Protein AF-0000000072410145 (afdb_homodimer)

Structure (mmCIF, N/CA/C/O backbone):
data_AF-0000000072410145-model_v1
#
loop_
_entity.id
_entity.type
_entity.pdbx_description
1 polymer 'Uncharacterized protein'
#
loop_
_atom_site.group_PDB
_atom_site.id
_atom_site.type_symbol
_atom_site.label_atom_id
_atom_site.label_alt_id
_atom_site.label_comp_id
_atom_site.label_asym_id
_atom_site.label_entity_id
_atom_site.label_seq_id
_atom_site.pdbx_PDB_ins_code
_atom_site.Cartn_x
_atom_site.Cartn_y
_atom_site.Cartn_z
_atom_site.occupancy
_atom_site.B_iso_or_equiv
_atom_site.auth_seq_id
_atom_site.auth_comp_id
_atom_site.auth_asym_id
_atom_site.auth_atom_id
_atom_site.pdbx_PDB_model_num
ATOM 1 N N . MET A 1 1 ? 3.105 -34.781 -14.852 1 62.53 1 MET A N 1
ATOM 2 C CA . MET A 1 1 ? 2.178 -34.562 -13.75 1 62.53 1 MET A CA 1
ATOM 3 C C . MET A 1 1 ? 1.682 -33.125 -13.742 1 62.53 1 MET A C 1
ATOM 5 O O . MET A 1 1 ? 2.4 -32.219 -14.156 1 62.53 1 MET A O 1
ATOM 9 N N . ALA A 1 2 ? 0.434 -32.844 -13.758 1 76.12 2 ALA A N 1
ATOM 10 C CA . ALA A 1 2 ? -0.121 -31.484 -13.875 1 76.12 2 ALA A CA 1
ATOM 11 C C . ALA A 1 2 ? 0.364 -30.594 -12.742 1 76.12 2 ALA A C 1
ATOM 13 O O . ALA A 1 2 ? 0.48 -31.031 -11.602 1 76.12 2 ALA A O 1
ATOM 14 N N . THR A 1 3 ? 1.119 -29.625 -13.07 1 87.81 3 THR A N 1
ATOM 15 C CA . THR A 1 3 ? 1.575 -28.688 -12.047 1 87.81 3 THR A CA 1
ATOM 16 C C . THR A 1 3 ? 0.416 -28.266 -11.148 1 87.81 3 THR A C 1
ATOM 18 O O . THR A 1 3 ? -0.652 -27.891 -11.641 1 87.81 3 THR A O 1
ATOM 21 N N . GLN A 1 4 ? 0.456 -28.641 -9.945 1 93.38 4 GLN A N 1
ATOM 22 C CA . GLN A 1 4 ? -0.55 -28.203 -8.984 1 93.38 4 GLN A CA 1
ATOM 23 C C . GLN A 1 4 ? -0.22 -26.812 -8.438 1 93.38 4 GLN A C 1
ATOM 25 O O . GLN A 1 4 ? 0.949 -26.484 -8.227 1 93.38 4 GLN A O 1
ATOM 30 N N . TYR A 1 5 ? -1.261 -26.016 -8.289 1 95.88 5 TYR A N 1
ATOM 31 C CA . TYR A 1 5 ? -1.099 -24.672 -7.754 1 95.88 5 TYR A CA 1
ATOM 32 C C . TYR A 1 5 ? -1.862 -24.5 -6.445 1 95.88 5 TYR A C 1
ATOM 34 O O . TYR A 1 5 ? -2.914 -25.125 -6.254 1 95.88 5 TYR A O 1
ATOM 42 N N . ARG A 1 6 ? -1.345 -23.75 -5.613 1 96.31 6 ARG A N 1
ATOM 43 C CA . ARG A 1 6 ? -2.064 -23.375 -4.402 1 96.31 6 ARG A CA 1
ATOM 44 C C . ARG A 1 6 ? -2.23 -21.859 -4.312 1 96.31 6 ARG A C 1
ATOM 46 O O . ARG A 1 6 ? -1.4 -21.109 -4.824 1 96.31 6 ARG A O 1
ATOM 53 N N . LYS A 1 7 ? -3.279 -21.469 -3.668 1 97.31 7 LYS A N 1
ATOM 54 C CA . LYS A 1 7 ? -3.48 -20.047 -3.359 1 97.31 7 LYS A CA 1
ATOM 55 C C . LYS A 1 7 ? -2.578 -19.609 -2.213 1 97.31 7 LYS A C 1
ATOM 57 O O . LYS A 1 7 ? -2.688 -20.109 -1.096 1 97.31 7 LYS A O 1
ATOM 62 N N . ALA A 1 8 ? -1.728 -18.703 -2.557 1 97.19 8 ALA A N 1
ATOM 63 C CA . ALA A 1 8 ? -0.813 -18.219 -1.525 1 97.19 8 ALA A CA 1
ATOM 64 C C . ALA A 1 8 ? -1.027 -16.734 -1.253 1 97.19 8 ALA A C 1
ATOM 66 O O . ALA A 1 8 ? -0.739 -15.883 -2.107 1 97.19 8 ALA A O 1
ATOM 67 N N . TYR A 1 9 ? -1.584 -16.422 0.007 1 97.94 9 TYR A N 1
ATOM 68 C CA . TYR A 1 9 ? -1.624 -15.031 0.425 1 97.94 9 TYR A CA 1
ATOM 69 C C . TYR A 1 9 ? -0.219 -14.492 0.681 1 97.94 9 TYR A C 1
ATOM 71 O O . TYR A 1 9 ? 0.6 -15.164 1.313 1 97.94 9 TYR A O 1
ATOM 79 N N . VAL A 1 10 ? 0.027 -13.328 0.149 1 98.44 10 VAL A N 1
ATOM 80 C CA . VAL A 1 10 ? 1.386 -12.805 0.218 1 98.44 10 VAL A CA 1
ATOM 81 C C . VAL A 1 10 ? 1.354 -11.352 0.703 1 98.44 10 VAL A C 1
ATOM 83 O O . VAL A 1 10 ? 0.446 -10.594 0.352 1 98.44 10 VAL A O 1
ATOM 86 N N . PRO A 1 11 ? 2.381 -10.977 1.564 1 98.69 11 PRO A N 1
ATOM 87 C CA . PRO A 1 11 ? 2.559 -9.547 1.809 1 98.69 11 PRO A CA 1
ATOM 88 C C . PRO A 1 11 ? 2.984 -8.781 0.556 1 98.69 11 PRO A C 1
ATOM 90 O O . PRO A 1 11 ? 3.713 -9.32 -0.281 1 98.69 11 PRO A O 1
ATOM 93 N N . VAL A 1 12 ? 2.525 -7.551 0.442 1 98.88 12 VAL A N 1
ATOM 94 C CA . VAL A 1 12 ? 2.84 -6.738 -0.729 1 98.88 12 VAL A CA 1
ATOM 95 C C . VAL A 1 12 ? 3.17 -5.312 -0.294 1 98.88 12 VAL A C 1
ATOM 97 O O . VAL A 1 12 ? 2.529 -4.77 0.608 1 98.88 12 VAL A O 1
ATOM 100 N N . THR A 1 13 ? 4.164 -4.73 -0.924 1 98.81 13 THR A N 1
ATOM 101 C CA . THR A 1 13 ? 4.406 -3.295 -0.829 1 98.81 13 THR A CA 1
ATOM 102 C C . THR A 1 13 ? 3.748 -2.557 -1.99 1 98.81 13 THR A C 1
ATOM 104 O O . THR A 1 13 ? 3.934 -2.926 -3.152 1 98.81 13 THR A O 1
ATOM 107 N N . LEU A 1 14 ? 3.039 -1.515 -1.663 1 98.62 14 LEU A N 1
ATOM 108 C CA . LEU A 1 14 ? 2.246 -0.78 -2.643 1 98.62 14 LEU A CA 1
ATOM 109 C C . LEU A 1 14 ? 2.559 0.711 -2.588 1 98.62 14 LEU A C 1
ATOM 111 O O . LEU A 1 14 ? 2.803 1.259 -1.51 1 98.62 14 LEU A O 1
ATOM 115 N N . ASP A 1 15 ? 2.469 1.31 -3.742 1 98.56 15 ASP A N 1
ATOM 116 C CA . ASP A 1 15 ? 2.273 2.756 -3.789 1 98.56 15 ASP A CA 1
ATOM 117 C C . ASP A 1 15 ? 0.818 3.102 -4.094 1 98.56 15 ASP A C 1
ATOM 119 O O . ASP A 1 15 ? 0.188 2.471 -4.941 1 98.56 15 ASP A O 1
ATOM 123 N N . VAL A 1 16 ? 0.257 4.027 -3.371 1 98.56 16 VAL A N 1
ATOM 124 C CA . VAL A 1 16 ? -1.037 4.621 -3.688 1 98.56 16 VAL A CA 1
ATOM 125 C C . VAL A 1 16 ? -0.857 6.098 -4.027 1 98.56 16 VAL A C 1
ATOM 127 O O . VAL A 1 16 ? -0.308 6.863 -3.232 1 98.56 16 VAL A O 1
ATOM 130 N N . ASP A 1 17 ? -1.368 6.461 -5.184 1 98 17 ASP A N 1
ATOM 131 C CA . ASP A 1 17 ? -1.129 7.848 -5.57 1 98 17 ASP A CA 1
ATOM 132 C C . ASP A 1 17 ? -2.238 8.758 -5.055 1 98 17 ASP A C 1
ATOM 134 O O . ASP A 1 17 ? -3.139 8.312 -4.34 1 98 17 ASP A O 1
ATOM 138 N N . LYS A 1 18 ? -2.156 10.062 -5.375 1 97.12 18 LYS A N 1
ATOM 139 C CA . LYS A 1 18 ? -3.059 11.062 -4.812 1 97.12 18 LYS A CA 1
ATOM 140 C C . LYS A 1 18 ? -4.504 10.789 -5.23 1 97.12 18 LYS A C 1
ATOM 142 O O . LYS A 1 18 ? -5.438 11.297 -4.605 1 97.12 18 LYS A O 1
ATOM 147 N N . GLU A 1 19 ? -4.617 10.062 -6.328 1 97.44 19 GLU A N 1
ATOM 148 C CA . GLU A 1 19 ? -5.945 9.773 -6.855 1 97.44 19 GLU A CA 1
ATOM 149 C C . GLU A 1 19 ? -6.453 8.422 -6.359 1 97.44 19 GLU A C 1
ATOM 151 O O . GLU A 1 19 ? -7.559 8 -6.703 1 97.44 19 GLU A O 1
ATOM 156 N N . GLY A 1 20 ? -5.66 7.719 -5.594 1 97.69 20 GLY A N 1
ATOM 157 C CA . GLY A 1 20 ? -6.094 6.469 -4.992 1 97.69 20 GLY A CA 1
ATOM 158 C C . GLY A 1 20 ? -5.734 5.25 -5.82 1 97.69 20 GLY A C 1
ATOM 159 O O . GLY A 1 20 ? -6.164 4.137 -5.516 1 97.69 20 GLY A O 1
ATOM 160 N N . ALA A 1 21 ? -4.992 5.504 -6.887 1 97.38 21 ALA A N 1
ATOM 161 C CA . ALA A 1 21 ? -4.566 4.363 -7.695 1 97.38 21 ALA A CA 1
ATOM 162 C C . ALA A 1 21 ? -3.523 3.529 -6.957 1 97.38 21 ALA A C 1
ATOM 164 O O . ALA A 1 21 ? -2.561 4.07 -6.414 1 97.38 21 ALA A O 1
ATOM 165 N N . ILE A 1 22 ? -3.73 2.244 -6.961 1 98.12 22 ILE A N 1
ATOM 166 C CA . ILE A 1 22 ? -2.84 1.307 -6.285 1 98.12 22 ILE A CA 1
ATOM 167 C C . ILE A 1 22 ? -1.829 0.744 -7.281 1 98.12 22 ILE A C 1
ATOM 169 O O . ILE A 1 22 ? -2.205 0.259 -8.352 1 98.12 22 ILE A O 1
ATOM 173 N N . LEU A 1 23 ? -0.584 0.833 -6.895 1 98.25 23 LEU A N 1
ATOM 174 C CA . LEU A 1 23 ? 0.515 0.311 -7.699 1 98.25 23 LEU A CA 1
ATOM 175 C C . LEU A 1 23 ? 1.376 -0.65 -6.887 1 98.25 23 LEU A C 1
ATOM 177 O O . LEU A 1 23 ? 2.268 -0.222 -6.152 1 98.25 23 LEU A O 1
ATOM 181 N N . PRO A 1 24 ? 1.117 -1.937 -7.086 1 98.75 24 PRO A N 1
ATOM 182 C CA . PRO A 1 24 ? 1.987 -2.895 -6.398 1 98.75 24 PRO A CA 1
ATOM 183 C C . PRO A 1 24 ? 3.439 -2.807 -6.859 1 98.75 24 PRO A C 1
ATOM 185 O O . PRO A 1 24 ? 3.705 -2.621 -8.055 1 98.75 24 PRO A O 1
ATOM 188 N N . ARG A 1 25 ? 4.352 -2.902 -5.875 1 98.75 25 ARG A N 1
ATOM 189 C CA . ARG A 1 25 ? 5.766 -2.729 -6.195 1 98.75 25 ARG A CA 1
ATOM 190 C C . ARG A 1 25 ? 6.566 -3.979 -5.848 1 98.75 25 ARG A C 1
ATOM 192 O O . ARG A 1 25 ? 7.438 -4.395 -6.609 1 98.75 25 ARG A O 1
ATOM 199 N N . LEU A 1 26 ? 6.312 -4.566 -4.754 1 98.75 26 LEU A N 1
ATOM 200 C CA . LEU A 1 26 ? 7.043 -5.738 -4.281 1 98.75 26 LEU A CA 1
ATOM 201 C C . LEU A 1 26 ? 6.082 -6.812 -3.785 1 98.75 26 LEU A C 1
ATOM 203 O O . LEU A 1 26 ? 5.074 -6.504 -3.143 1 98.75 26 LEU A O 1
ATOM 207 N N . ILE A 1 27 ? 6.387 -8 -4.023 1 98.69 27 ILE A N 1
ATOM 208 C CA . ILE A 1 27 ? 5.762 -9.156 -3.389 1 98.69 27 ILE A CA 1
ATOM 209 C C . ILE A 1 27 ? 6.762 -9.836 -2.457 1 98.69 27 ILE A C 1
ATOM 211 O O . ILE A 1 27 ? 7.883 -10.156 -2.863 1 98.69 27 ILE A O 1
ATOM 215 N N . TRP A 1 28 ? 6.391 -9.977 -1.267 1 97.94 28 TRP A N 1
ATOM 216 C CA . TRP A 1 28 ? 7.23 -10.664 -0.286 1 97.94 28 TRP A CA 1
ATOM 217 C C . TRP A 1 28 ? 6.828 -12.133 -0.155 1 97.94 28 TRP A C 1
ATOM 219 O O . TRP A 1 28 ? 5.66 -12.438 0.088 1 97.94 28 TRP A O 1
ATOM 229 N N . TRP A 1 29 ? 7.809 -12.969 -0.362 1 92.81 29 TRP A N 1
ATOM 230 C CA . TRP A 1 29 ? 7.566 -14.406 -0.392 1 92.81 29 TRP A CA 1
ATOM 231 C C . TRP A 1 29 ? 8.188 -15.086 0.825 1 92.81 29 TRP A C 1
ATOM 233 O O . TRP A 1 29 ? 8.805 -14.43 1.664 1 92.81 29 TRP A O 1
ATOM 243 N N . ASP A 1 30 ? 7.863 -16.312 0.828 1 86.88 30 ASP A N 1
ATOM 244 C CA . ASP A 1 30 ? 8.43 -17.109 1.91 1 86.88 30 ASP A CA 1
ATOM 245 C C . ASP A 1 30 ? 9.953 -17.172 1.799 1 86.88 30 ASP A C 1
ATOM 247 O O . ASP A 1 30 ? 10.523 -16.812 0.764 1 86.88 30 ASP A O 1
ATOM 251 N N . ASN A 1 31 ? 10.555 -17.391 2.869 1 89.31 31 ASN A N 1
ATOM 252 C CA . ASN A 1 31 ? 11.992 -17.609 2.965 1 89.31 31 ASN A CA 1
ATOM 253 C C . ASN A 1 31 ? 12.773 -16.328 2.662 1 89.31 31 ASN A C 1
ATOM 255 O O . ASN A 1 31 ? 13.914 -16.391 2.191 1 89.31 31 ASN A O 1
ATOM 259 N N . GLY A 1 32 ? 12.086 -15.227 2.588 1 89.38 32 GLY A N 1
ATOM 260 C CA . GLY A 1 32 ? 12.781 -13.953 2.482 1 89.38 32 GLY A CA 1
ATOM 261 C C . GLY A 1 32 ? 12.977 -13.5 1.05 1 89.38 32 GLY A C 1
ATOM 262 O O . GLY A 1 32 ? 13.656 -12.5 0.797 1 89.38 32 GLY A O 1
ATOM 263 N N . VAL A 1 33 ? 12.453 -14.297 0.166 1 94.44 33 VAL A N 1
ATOM 264 C CA . VAL A 1 33 ? 12.547 -13.906 -1.236 1 94.44 33 VAL A CA 1
ATOM 265 C C . VAL A 1 33 ? 11.633 -12.711 -1.504 1 94.44 33 VAL A C 1
ATOM 267 O O . VAL A 1 33 ? 10.5 -12.672 -1.028 1 94.44 33 VAL A O 1
ATOM 270 N N . ILE A 1 34 ? 12.18 -11.758 -2.242 1 97.5 34 ILE A N 1
ATOM 271 C CA . ILE A 1 34 ? 11.406 -10.586 -2.633 1 97.5 34 ILE A CA 1
ATOM 272 C C . ILE A 1 34 ? 11.32 -10.508 -4.156 1 97.5 34 ILE A C 1
ATOM 274 O O . ILE A 1 34 ? 12.336 -10.57 -4.848 1 97.5 34 ILE A O 1
ATOM 278 N N . PHE A 1 35 ? 10.109 -10.383 -4.676 1 97.44 35 PHE A N 1
ATOM 279 C CA . PHE A 1 35 ? 9.891 -10.18 -6.105 1 97.44 35 PHE A CA 1
ATOM 280 C C . PHE A 1 35 ? 9.57 -8.719 -6.398 1 97.44 35 PHE A C 1
ATOM 282 O O . PHE A 1 35 ? 8.547 -8.195 -5.949 1 97.44 35 PHE A O 1
ATOM 289 N N . GLN A 1 36 ? 10.461 -8.164 -7.121 1 98.44 36 GLN A N 1
ATOM 290 C CA . GLN A 1 36 ? 10.219 -6.793 -7.566 1 98.44 36 GLN A CA 1
ATOM 291 C C . GLN A 1 36 ? 9.398 -6.77 -8.852 1 98.44 36 GLN A C 1
ATOM 293 O O . GLN A 1 36 ? 9.734 -7.445 -9.82 1 98.44 36 GLN A O 1
ATOM 298 N N . ILE A 1 37 ? 8.297 -5.969 -8.82 1 98.5 37 ILE A N 1
ATOM 299 C CA . ILE A 1 37 ? 7.473 -5.797 -10.008 1 98.5 37 ILE A CA 1
ATOM 300 C C . ILE A 1 37 ? 8.062 -4.703 -10.898 1 98.5 37 ILE A C 1
ATOM 302 O O . ILE A 1 37 ? 8.125 -3.537 -10.492 1 98.5 37 ILE A O 1
ATOM 306 N N . ASP A 1 38 ? 8.422 -5.086 -12.031 1 97.69 38 ASP A N 1
ATOM 307 C CA . ASP A 1 38 ? 9.031 -4.148 -12.977 1 97.69 38 ASP A CA 1
ATOM 308 C C . ASP A 1 38 ? 7.98 -3.207 -13.57 1 97.69 38 ASP A C 1
ATOM 310 O O . ASP A 1 38 ? 8.234 -2.012 -13.734 1 97.69 38 ASP A O 1
ATOM 314 N N . GLN A 1 39 ? 6.891 -3.859 -13.969 1 97.5 39 GLN A N 1
ATOM 315 C CA . GLN A 1 39 ? 5.824 -3.127 -14.648 1 97.5 39 GLN A CA 1
ATOM 316 C C . GLN A 1 39 ? 4.457 -3.721 -14.32 1 97.5 39 GLN A C 1
ATOM 318 O O . GLN A 1 39 ? 4.32 -4.938 -14.18 1 97.5 39 GLN A O 1
ATOM 323 N N . ILE A 1 40 ? 3.504 -2.826 -14.164 1 98.19 40 ILE A N 1
ATOM 324 C CA . ILE A 1 40 ? 2.105 -3.242 -14.172 1 98.19 40 ILE A CA 1
ATOM 325 C C . ILE A 1 40 ? 1.537 -3.141 -15.578 1 98.19 40 ILE A C 1
ATOM 327 O O . ILE A 1 40 ? 1.438 -2.047 -16.141 1 98.19 40 ILE A O 1
ATOM 331 N N . LEU A 1 41 ? 1.191 -4.168 -16.094 1 97.75 41 LEU A N 1
ATOM 332 C CA . LEU A 1 41 ? 0.774 -4.199 -17.484 1 97.75 41 LEU A CA 1
ATOM 333 C C . LEU A 1 41 ? -0.712 -3.887 -17.625 1 97.75 41 LEU A C 1
ATOM 335 O O . LEU A 1 41 ? -1.115 -3.115 -18.5 1 97.75 41 LEU A O 1
ATOM 339 N N . TYR A 1 42 ? -1.495 -4.582 -16.797 1 96.94 42 TYR A N 1
ATOM 340 C CA . TYR A 1 42 ? -2.947 -4.453 -16.859 1 96.94 42 TYR A CA 1
ATOM 341 C C . TYR A 1 42 ? -3.582 -4.816 -15.516 1 96.94 42 TYR A C 1
ATOM 343 O O . TYR A 1 42 ? -2.986 -5.543 -14.711 1 96.94 42 TYR A O 1
ATOM 351 N N . LYS A 1 43 ? -4.723 -4.164 -15.227 1 97.56 43 LYS A N 1
ATOM 352 C CA . LYS A 1 43 ? -5.508 -4.613 -14.078 1 97.56 43 LYS A CA 1
ATOM 353 C C . LYS A 1 43 ? -6.988 -4.715 -14.438 1 97.56 43 LYS A C 1
ATOM 355 O O . LYS A 1 43 ? -7.504 -3.9 -15.203 1 97.56 43 LYS A O 1
ATOM 360 N N . CYS A 1 44 ? -7.707 -5.734 -13.984 1 97.88 44 CYS A N 1
ATOM 361 C CA . CYS A 1 44 ? -9.133 -5.945 -14.211 1 97.88 44 CYS A CA 1
ATOM 362 C C . CYS A 1 44 ? -9.727 -6.84 -13.125 1 97.88 44 CYS A C 1
ATOM 364 O O . CYS A 1 44 ? -8.992 -7.512 -12.398 1 97.88 44 CYS A O 1
ATOM 366 N N . ARG A 1 45 ? -11.086 -6.754 -13.039 1 98.12 45 ARG A N 1
ATOM 367 C CA . ARG A 1 45 ? -11.75 -7.754 -12.203 1 98.12 45 ARG A CA 1
ATOM 368 C C . ARG A 1 45 ? -11.664 -9.141 -12.836 1 98.12 45 ARG A C 1
ATOM 370 O O . ARG A 1 45 ? -11.914 -9.297 -14.031 1 98.12 45 ARG A O 1
ATOM 377 N N . ALA A 1 46 ? -11.258 -10.148 -12.062 1 98.12 46 ALA A N 1
ATOM 378 C CA . ALA A 1 46 ? -11.094 -11.492 -12.617 1 98.12 46 ALA A CA 1
ATOM 379 C C . ALA A 1 46 ? -11.141 -12.547 -11.516 1 98.12 46 ALA A C 1
ATOM 381 O O . ALA A 1 46 ? -10.828 -12.258 -10.359 1 98.12 46 ALA A O 1
ATOM 382 N N . THR A 1 47 ? -11.516 -13.727 -11.953 1 97.94 47 THR A N 1
ATOM 383 C CA . THR A 1 47 ? -11.367 -14.906 -11.109 1 97.94 47 THR A CA 1
ATOM 384 C C . THR A 1 47 ? -10.094 -15.672 -11.477 1 97.94 47 THR A C 1
ATOM 386 O O . THR A 1 47 ? -9.742 -15.773 -12.648 1 97.94 47 THR A O 1
ATOM 389 N N . SER A 1 48 ? -9.438 -16.156 -10.43 1 97.38 48 SER A N 1
ATOM 390 C CA . SER A 1 48 ? -8.266 -16.984 -10.688 1 97.38 48 SER A CA 1
ATOM 391 C C . SER A 1 48 ? -8.648 -18.25 -11.445 1 97.38 48 SER A C 1
ATOM 393 O O . SER A 1 48 ? -9.648 -18.906 -11.133 1 97.38 48 SER A O 1
ATOM 395 N N . LYS A 1 49 ? -7.812 -18.75 -12.344 1 95.12 49 LYS A N 1
ATOM 396 C CA . LYS A 1 49 ? -8.094 -19.922 -13.164 1 95.12 49 LYS A CA 1
ATOM 397 C C . LYS A 1 49 ? -7.438 -21.172 -12.57 1 95.12 49 LYS A C 1
ATOM 399 O O . LYS A 1 49 ? -7.777 -22.297 -12.953 1 95.12 49 LYS A O 1
ATOM 404 N N . LYS A 1 50 ? -6.512 -20.984 -11.719 1 95.56 50 LYS A N 1
ATOM 405 C CA . LYS A 1 50 ? -5.723 -22.109 -11.219 1 95.56 50 LYS A CA 1
ATOM 406 C C . LYS A 1 50 ? -6.109 -22.469 -9.789 1 95.56 50 LYS A C 1
ATOM 408 O O . LYS A 1 50 ? -5.93 -23.609 -9.352 1 95.56 50 LYS A O 1
ATOM 413 N N . VAL A 1 51 ? -6.578 -21.484 -9.039 1 97 51 VAL A N 1
ATOM 414 C CA . VAL A 1 51 ? -6.965 -21.672 -7.648 1 97 51 VAL A CA 1
ATOM 415 C C . VAL A 1 51 ? -8.281 -20.953 -7.371 1 97 51 VAL A C 1
ATOM 417 O O . VAL A 1 51 ? -8.773 -20.203 -8.219 1 97 51 VAL A O 1
ATOM 420 N N . TRP A 1 52 ? -8.93 -21.219 -6.266 1 95.69 52 TRP A N 1
ATOM 421 C CA . TRP A 1 52 ? -10.164 -20.531 -5.91 1 95.69 52 TRP A CA 1
ATOM 422 C C . TRP A 1 52 ? -9.898 -19.078 -5.539 1 95.69 52 TRP A C 1
ATOM 424 O O . TRP A 1 52 ? -8.844 -18.766 -4.984 1 95.69 52 TRP A O 1
ATOM 434 N N . GLY A 1 53 ? -10.922 -18.328 -5.938 1 96.5 53 GLY A N 1
ATOM 435 C CA . GLY A 1 53 ? -10.836 -16.922 -5.543 1 96.5 53 GLY A CA 1
ATOM 436 C C . GLY A 1 53 ? -10.63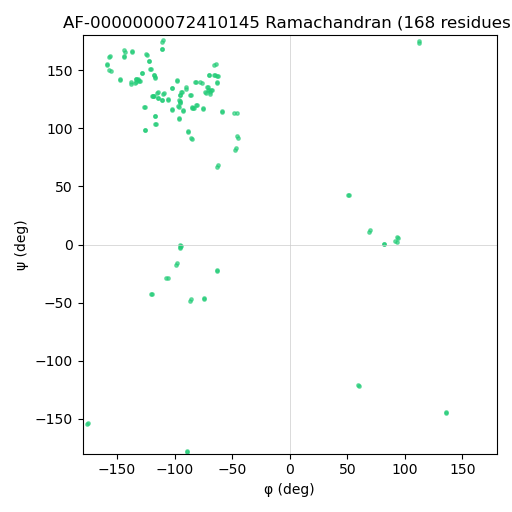3 -15.984 -6.715 1 96.5 53 GLY A C 1
ATOM 437 O O . GLY A 1 53 ? -10.562 -16.422 -7.863 1 96.5 53 GLY A O 1
ATOM 438 N N . GLY A 1 54 ? -10.656 -14.633 -6.398 1 97.38 54 GLY A N 1
ATOM 439 C CA . GLY A 1 54 ? -10.5 -13.586 -7.395 1 97.38 54 GLY A CA 1
ATOM 440 C C . GLY A 1 54 ? -10.469 -12.195 -6.793 1 97.38 54 GLY A C 1
ATOM 441 O O . GLY A 1 54 ? -10.102 -12.023 -5.629 1 97.38 54 GLY A O 1
ATOM 442 N N . GLY A 1 55 ? -10.844 -11.234 -7.582 1 97.94 55 GLY A N 1
ATOM 443 C CA . GLY A 1 55 ? -10.797 -9.812 -7.266 1 97.94 55 GLY A CA 1
ATOM 444 C C . GLY A 1 55 ? -10.258 -8.969 -8.406 1 97.94 55 GLY A C 1
ATOM 445 O O . GLY A 1 55 ? -10.633 -9.172 -9.562 1 97.94 55 GLY A O 1
ATOM 446 N N . ILE A 1 56 ? -9.57 -7.984 -8.023 1 98.56 56 ILE A N 1
ATOM 447 C CA . ILE A 1 56 ? -8.859 -7.242 -9.055 1 98.56 56 ILE A CA 1
ATOM 448 C C . ILE A 1 56 ? -7.566 -7.973 -9.414 1 98.56 56 ILE A C 1
ATOM 450 O O . ILE A 1 56 ? -6.734 -8.234 -8.539 1 98.56 56 ILE A O 1
ATOM 454 N N . ARG A 1 57 ? -7.414 -8.352 -10.617 1 98.69 57 ARG A N 1
ATOM 455 C CA . ARG A 1 57 ? -6.199 -9.008 -11.094 1 98.69 57 ARG A CA 1
ATOM 456 C C . ARG A 1 57 ? -5.242 -8 -11.719 1 98.69 57 ARG A C 1
ATOM 458 O O . ARG A 1 57 ? -5.613 -7.281 -12.648 1 98.69 57 ARG A O 1
ATOM 465 N N . TYR A 1 58 ? -4.098 -7.969 -11.164 1 98.75 58 TYR A N 1
ATOM 466 C CA . TYR A 1 58 ? -3.002 -7.227 -11.773 1 98.75 58 TYR A CA 1
ATOM 467 C C . TYR A 1 58 ? -2.113 -8.141 -12.609 1 98.75 58 TYR A C 1
ATOM 469 O O . TYR A 1 58 ? -1.566 -9.125 -12.086 1 98.75 58 TYR A O 1
ATOM 477 N N . THR A 1 59 ? -2.025 -7.891 -13.867 1 98.5 59 THR A N 1
ATOM 478 C CA . THR A 1 59 ? -0.98 -8.508 -14.68 1 98.5 59 THR A CA 1
ATOM 479 C C . THR A 1 59 ? 0.323 -7.719 -14.57 1 98.5 59 THR A C 1
ATOM 481 O O . THR A 1 59 ? 0.374 -6.539 -14.922 1 98.5 59 THR A O 1
ATOM 484 N N . VAL A 1 60 ? 1.254 -8.398 -14.062 1 98.56 60 VAL A N 1
ATOM 485 C CA . VAL A 1 60 ? 2.5 -7.695 -13.773 1 98.56 60 VAL A CA 1
ATOM 486 C C . VAL A 1 60 ? 3.656 -8.367 -14.516 1 98.56 60 VAL A C 1
ATOM 488 O O . VAL A 1 60 ? 3.561 -9.539 -14.898 1 98.56 60 VAL A O 1
ATOM 491 N N . GLN A 1 61 ? 4.727 -7.605 -14.719 1 98.5 61 GLN A N 1
ATOM 492 C CA . GLN A 1 61 ? 5.977 -8.141 -15.234 1 98.5 61 GLN A CA 1
ATOM 493 C C . GLN A 1 61 ? 7.027 -8.25 -14.133 1 98.5 61 GLN A C 1
ATOM 495 O O . GLN A 1 61 ? 7.316 -7.27 -13.445 1 98.5 61 GLN A O 1
ATOM 500 N N . ILE A 1 62 ? 7.535 -9.406 -13.969 1 97.31 62 ILE A N 1
ATOM 501 C CA . ILE A 1 62 ? 8.609 -9.688 -13.031 1 97.31 62 ILE A CA 1
ATOM 502 C C . ILE A 1 62 ? 9.766 -10.375 -13.75 1 97.31 62 ILE A C 1
ATOM 504 O O . ILE A 1 62 ? 9.602 -11.469 -14.297 1 97.31 62 ILE A O 1
ATOM 508 N N . ARG A 1 63 ? 10.898 -9.711 -13.727 1 95.44 63 ARG A N 1
ATOM 509 C CA . ARG A 1 63 ? 12.055 -10.25 -14.43 1 95.44 63 ARG A CA 1
ATOM 510 C C . ARG A 1 63 ? 11.703 -10.617 -15.867 1 95.44 63 ARG A C 1
ATOM 512 O O . ARG A 1 63 ? 12.031 -11.719 -16.328 1 95.44 63 ARG A O 1
ATOM 519 N N . GLY A 1 64 ? 10.969 -9.781 -16.5 1 94.56 64 GLY A N 1
ATOM 520 C CA . GLY A 1 64 ? 10.68 -9.914 -17.922 1 94.56 64 GLY A CA 1
ATOM 521 C C . GLY A 1 64 ? 9.547 -10.891 -18.203 1 94.56 64 GLY A C 1
ATOM 522 O O . GLY A 1 64 ? 9.164 -11.078 -19.359 1 94.56 64 GLY A O 1
ATOM 523 N N . LYS A 1 65 ? 9 -11.453 -17.156 1 96.69 65 LYS A N 1
ATOM 524 C CA . LYS A 1 65 ? 7.941 -12.438 -17.344 1 96.69 65 LYS A CA 1
ATOM 525 C C . LYS A 1 65 ? 6.629 -11.953 -16.734 1 96.69 65 LYS A C 1
ATOM 527 O O . LYS A 1 65 ? 6.625 -11.328 -15.672 1 96.69 65 LYS A O 1
ATOM 532 N N . GLU A 1 66 ? 5.508 -12.281 -17.391 1 96.69 66 GLU A N 1
ATOM 533 C CA . GLU A 1 66 ? 4.188 -11.906 -16.891 1 96.69 66 GLU A CA 1
ATOM 534 C C . GLU A 1 66 ? 3.754 -12.82 -15.75 1 96.69 66 GLU A C 1
ATOM 536 O O . GLU A 1 66 ? 3.998 -14.031 -15.789 1 96.69 66 GLU A O 1
ATOM 541 N N . SER A 1 67 ? 3.168 -12.266 -14.805 1 96.31 67 SER A N 1
ATOM 542 C CA . SER A 1 67 ? 2.566 -12.969 -13.672 1 96.31 67 SER A CA 1
ATOM 543 C C . SER A 1 67 ? 1.283 -12.281 -13.219 1 96.31 67 SER A C 1
ATOM 545 O O . SER A 1 67 ? 1.014 -11.141 -13.594 1 96.31 67 SER A O 1
ATOM 547 N N . PHE A 1 68 ? 0.521 -13.008 -12.367 1 98.06 68 PHE A N 1
ATOM 548 C CA . PHE A 1 68 ? -0.733 -12.445 -11.875 1 98.06 68 PHE A CA 1
ATOM 549 C C . PHE A 1 68 ? -0.678 -12.234 -10.367 1 98.06 68 PHE A C 1
ATOM 551 O O . PHE A 1 68 ? -0.232 -13.109 -9.625 1 98.06 68 PHE A O 1
ATOM 558 N N . LEU A 1 69 ? -1.039 -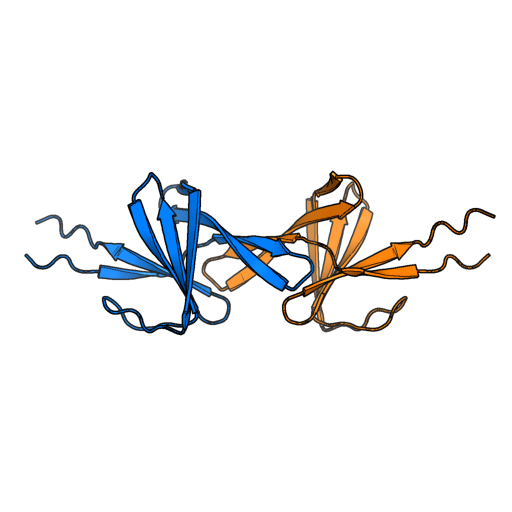11.109 -10.016 1 98.62 69 LEU A N 1
ATOM 559 C CA . LEU A 1 69 ? -1.251 -10.742 -8.617 1 98.62 69 LEU A CA 1
ATOM 560 C C . LEU A 1 69 ? -2.703 -10.344 -8.375 1 98.62 69 LEU A C 1
ATOM 562 O O . LEU A 1 69 ? -3.236 -9.477 -9.07 1 98.62 69 LEU A O 1
ATOM 566 N N . PHE A 1 70 ? -3.344 -10.922 -7.414 1 98.81 70 PHE A N 1
ATOM 567 C CA . PHE A 1 70 ? -4.762 -10.68 -7.172 1 98.81 70 PHE A CA 1
ATOM 568 C C . PHE A 1 70 ? -4.957 -9.883 -5.891 1 98.81 70 PHE A C 1
ATOM 570 O O . PHE A 1 70 ? -4.359 -10.195 -4.859 1 98.81 70 PHE A O 1
ATOM 577 N N . HIS A 1 71 ? -5.695 -8.875 -5.992 1 98.75 71 HIS A N 1
ATOM 578 C CA . HIS A 1 71 ? -6.191 -8.141 -4.832 1 98.75 71 HIS A CA 1
ATOM 579 C C . HIS A 1 71 ? -7.594 -8.602 -4.449 1 98.75 71 HIS A C 1
ATOM 581 O O . HIS A 1 71 ? -8.562 -8.297 -5.145 1 98.75 71 HIS A O 1
ATOM 587 N N . GLU A 1 72 ? -7.684 -9.297 -3.348 1 98.38 72 GLU A N 1
ATOM 588 C CA . GLU A 1 72 ? -8.938 -9.867 -2.869 1 98.38 72 GLU A CA 1
ATOM 589 C C . GLU A 1 72 ? -9.336 -9.273 -1.519 1 98.38 72 GLU A C 1
ATOM 591 O O . GLU A 1 72 ? -8.852 -9.719 -0.476 1 98.38 72 GLU A O 1
ATOM 596 N N . GLY A 1 73 ? -10.297 -8.375 -1.532 1 96.06 73 GLY A N 1
ATOM 597 C CA . GLY A 1 73 ? -10.555 -7.656 -0.298 1 96.06 73 GLY A CA 1
ATOM 598 C C . GLY A 1 73 ? -9.359 -6.875 0.204 1 96.06 73 GLY A C 1
ATOM 599 O O . GLY A 1 73 ? -8.852 -5.992 -0.49 1 96.06 73 GLY A O 1
ATOM 600 N N . ASP A 1 74 ? -8.969 -7.223 1.425 1 96.25 74 ASP A N 1
ATOM 601 C CA . ASP A 1 74 ? -7.828 -6.523 2.008 1 96.25 74 ASP A CA 1
ATOM 602 C C . ASP A 1 74 ? -6.531 -7.293 1.775 1 96.25 74 ASP A C 1
ATOM 604 O O . ASP A 1 74 ? -5.449 -6.82 2.129 1 96.25 74 ASP A O 1
ATOM 608 N N . LYS A 1 75 ? -6.707 -8.422 1.164 1 98.56 75 LYS A N 1
ATOM 609 C CA . LYS A 1 75 ? -5.559 -9.312 1.035 1 98.56 75 LYS A CA 1
ATOM 610 C C . LYS A 1 75 ? -5.098 -9.414 -0.417 1 98.56 75 LYS A C 1
ATOM 612 O O . LYS A 1 75 ? -5.797 -8.953 -1.326 1 98.56 75 LYS A O 1
ATOM 617 N N . TRP A 1 76 ? -3.908 -10 -0.587 1 98.62 76 TRP A N 1
ATOM 618 C CA . TRP A 1 76 ? -3.311 -10.25 -1.895 1 98.62 76 TRP A CA 1
ATOM 619 C C . TRP A 1 76 ? -2.836 -11.695 -2.01 1 98.62 76 TRP A C 1
ATOM 621 O O . TRP A 1 76 ? -2.289 -12.25 -1.057 1 98.62 76 TRP A O 1
ATOM 631 N N . PHE A 1 77 ? -3.029 -12.273 -3.164 1 98.56 77 PHE A N 1
ATOM 632 C CA . PHE A 1 77 ? -2.525 -13.633 -3.301 1 98.56 77 PHE A CA 1
ATOM 633 C C . PHE A 1 77 ? -1.993 -13.875 -4.711 1 98.56 77 PHE A C 1
ATOM 635 O O . PHE A 1 77 ? -2.301 -13.117 -5.633 1 98.56 77 PHE A O 1
ATOM 642 N N . VAL A 1 78 ? -1.194 -14.922 -4.836 1 97.94 78 VAL A N 1
ATOM 643 C CA . VAL A 1 78 ? -0.681 -15.414 -6.109 1 97.94 78 VAL A CA 1
ATOM 644 C C . VAL A 1 78 ? -1.034 -16.891 -6.266 1 97.94 78 VAL A C 1
ATOM 646 O O . VAL A 1 78 ? -1.436 -17.547 -5.297 1 97.94 78 VAL A O 1
ATOM 649 N N . GLU A 1 79 ? -0.91 -17.312 -7.496 1 96.81 79 GLU A N 1
ATOM 650 C CA . GLU A 1 79 ? -0.991 -18.734 -7.805 1 96.81 79 GLU A CA 1
ATOM 651 C C . GLU A 1 79 ? 0.378 -19.406 -7.699 1 96.81 79 GLU A C 1
ATOM 653 O O . GLU A 1 79 ? 1.159 -19.375 -8.648 1 96.81 79 GLU A O 1
ATOM 658 N N . ALA A 1 80 ? 0.622 -20.016 -6.574 1 94.81 80 ALA A N 1
ATOM 659 C CA . ALA A 1 80 ? 1.939 -20.594 -6.312 1 94.81 80 ALA A CA 1
ATOM 660 C C . ALA A 1 80 ? 2.012 -22.047 -6.789 1 94.81 80 ALA A C 1
ATOM 662 O O . ALA A 1 80 ? 1.123 -22.844 -6.5 1 94.81 80 ALA A O 1
ATOM 663 N N . LYS A 1 81 ? 3.1 -22.328 -7.469 1 91.5 81 LYS A N 1
ATOM 664 C CA . LYS A 1 81 ? 3.299 -23.703 -7.895 1 91.5 81 LYS A CA 1
ATOM 665 C C . LYS A 1 81 ? 3.664 -24.609 -6.711 1 91.5 81 LYS A C 1
ATOM 667 O O . LYS A 1 81 ? 4.465 -24.219 -5.855 1 91.5 81 LYS A O 1
ATOM 672 N N . GLU A 1 82 ? 2.965 -25.781 -6.562 1 88.38 82 GLU A N 1
ATOM 673 C CA . GLU A 1 82 ? 3.283 -26.75 -5.523 1 88.38 82 GLU A CA 1
ATOM 674 C C . GLU A 1 82 ? 4.395 -27.703 -5.977 1 88.38 82 GLU A C 1
ATOM 676 O O . GLU A 1 82 ? 4.406 -28.156 -7.125 1 88.38 82 GLU A O 1
ATOM 681 N N . ASP A 1 83 ? 5.676 -27.438 -5.723 1 72.88 83 ASP A N 1
ATOM 682 C CA . ASP A 1 83 ? 6.746 -28.359 -6.078 1 72.88 83 ASP A CA 1
ATOM 683 C C . ASP A 1 83 ? 6.41 -29.781 -5.629 1 72.88 83 ASP A C 1
ATOM 685 O O . ASP A 1 83 ? 6.164 -30.016 -4.445 1 72.88 83 ASP A O 1
ATOM 689 N N . ASN A 1 84 ? 5.602 -30.547 -6.375 1 60.16 84 ASN A N 1
ATOM 690 C CA . ASN A 1 84 ? 5.445 -31.953 -6.02 1 60.16 84 ASN A CA 1
ATOM 691 C C . ASN A 1 84 ? 6.77 -32.719 -6.109 1 60.16 84 ASN A C 1
ATOM 693 O O . ASN A 1 84 ? 7.441 -32.656 -7.141 1 60.16 84 ASN A O 1
ATOM 697 N N . CYS A 1 85 ? 7.754 -32.469 -5.258 1 55.19 85 CYS A N 1
ATOM 698 C CA . CYS A 1 85 ? 8.859 -33.438 -5.301 1 55.19 85 CYS A CA 1
ATOM 699 C C . CYS A 1 85 ? 8.352 -34.875 -5.336 1 55.19 85 CYS A C 1
ATOM 701 O O . CYS A 1 85 ? 7.605 -35.281 -4.445 1 55.19 85 CYS A O 1
ATOM 703 N N . SER A 1 86 ? 8.156 -35.469 -6.504 1 43.03 86 SER A N 1
ATOM 704 C CA . SER A 1 86 ? 8.203 -36.906 -6.496 1 43.03 86 SER A CA 1
ATOM 705 C C . SER A 1 86 ? 9.5 -37.438 -5.875 1 43.03 86 SER A C 1
ATOM 707 O O . SER A 1 86 ? 10.555 -36.812 -6.035 1 43.03 86 SER A O 1
ATOM 709 N N . MET B 1 1 ? -1.907 34.562 14.523 1 61.91 1 MET B N 1
ATOM 710 C CA . MET B 1 1 ? -2.834 34.188 13.461 1 61.91 1 MET B CA 1
ATOM 711 C C . MET B 1 1 ? -3.084 32.688 13.453 1 61.91 1 MET B C 1
ATOM 713 O O . MET B 1 1 ? -2.209 31.891 13.836 1 61.91 1 MET B O 1
ATOM 717 N N . ALA B 1 2 ? -4.27 32.188 13.523 1 75.69 2 ALA B N 1
ATOM 718 C CA . ALA B 1 2 ? -4.594 30.766 13.656 1 75.69 2 ALA B CA 1
ATOM 719 C C . ALA B 1 2 ? -4.027 29.953 12.484 1 75.69 2 ALA B C 1
ATOM 721 O O . ALA B 1 2 ? -4.055 30.406 11.344 1 75.69 2 ALA B O 1
ATOM 722 N N . THR B 1 3 ? -3.127 29.109 12.758 1 87.94 3 THR B N 1
ATOM 723 C CA . THR B 1 3 ? -2.578 28.266 11.703 1 87.94 3 THR B CA 1
ATOM 724 C C . THR B 1 3 ? -3.695 27.641 10.875 1 87.94 3 THR B C 1
ATOM 726 O O . THR B 1 3 ? -4.645 27.078 11.422 1 87.94 3 THR B O 1
ATOM 729 N N . GLN B 1 4 ? -3.805 28.016 9.656 1 93.38 4 GLN B N 1
ATOM 730 C CA . GLN B 1 4 ? -4.773 27.406 8.75 1 93.38 4 GLN B CA 1
ATOM 731 C C . GLN B 1 4 ? -4.238 26.094 8.188 1 93.38 4 GLN B C 1
ATOM 733 O O . GLN B 1 4 ? -3.047 25.969 7.902 1 93.38 4 GLN B O 1
ATOM 738 N N . TYR B 1 5 ? -5.145 25.125 8.102 1 95.88 5 TYR B N 1
ATOM 739 C CA . TYR B 1 5 ? -4.785 23.828 7.555 1 95.88 5 TYR B CA 1
ATOM 740 C C . TYR B 1 5 ? -5.586 23.531 6.293 1 95.88 5 TYR B C 1
ATOM 742 O O . TYR B 1 5 ? -6.734 23.953 6.164 1 95.88 5 TYR B O 1
ATOM 750 N N . ARG B 1 6 ? -4.984 22.875 5.422 1 96.31 6 ARG B N 1
ATOM 751 C CA . ARG B 1 6 ? -5.695 22.375 4.254 1 96.31 6 ARG B CA 1
ATOM 752 C C . ARG B 1 6 ? -5.605 20.844 4.168 1 96.31 6 ARG B C 1
ATOM 754 O O . ARG B 1 6 ? -4.629 20.25 4.625 1 96.31 6 ARG B O 1
ATOM 761 N N . LYS B 1 7 ? -6.602 20.281 3.588 1 97.31 7 LYS B N 1
ATOM 762 C CA . LYS B 1 7 ? -6.578 18.844 3.285 1 97.31 7 LYS B CA 1
ATOM 763 C C . LYS B 1 7 ? -5.68 18.547 2.086 1 97.31 7 LYS B C 1
ATOM 765 O O . LYS B 1 7 ? -5.938 19.031 0.979 1 97.31 7 LYS B O 1
ATOM 770 N N . ALA B 1 8 ? -4.664 17.797 2.377 1 97.25 8 ALA B N 1
ATOM 771 C CA . ALA B 1 8 ? -3.74 17.469 1.293 1 97.25 8 ALA B CA 1
ATOM 772 C C . ALA B 1 8 ? -3.717 15.969 1.025 1 97.25 8 ALA B C 1
ATOM 774 O O . ALA B 1 8 ? -3.242 15.195 1.856 1 97.25 8 ALA B O 1
ATOM 775 N N . TYR B 1 9 ? -4.28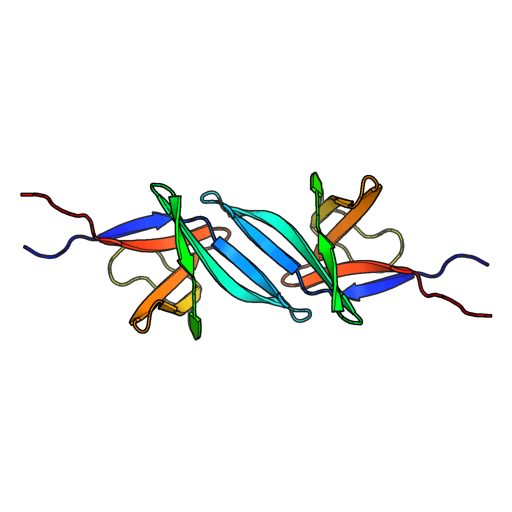5 15.578 -0.203 1 97.94 9 TYR B N 1
ATOM 776 C CA . TYR B 1 9 ? -4.117 14.195 -0.626 1 97.94 9 TYR B CA 1
ATOM 777 C C . TYR B 1 9 ? -2.66 13.898 -0.968 1 97.94 9 TYR B C 1
ATOM 779 O O . TYR B 1 9 ? -2.002 14.703 -1.641 1 97.94 9 TYR B O 1
ATOM 787 N N . VAL B 1 10 ? -2.186 12.797 -0.457 1 98.44 10 VAL B N 1
ATOM 788 C CA . VAL B 1 10 ? -0.765 12.5 -0.609 1 98.44 10 VAL B CA 1
ATOM 789 C C . VAL B 1 10 ? -0.586 11.07 -1.1 1 98.44 10 VAL B C 1
ATOM 791 O O . VAL B 1 10 ? -1.336 10.172 -0.704 1 98.44 10 VAL B O 1
ATOM 794 N N . PRO B 1 11 ? 0.434 10.859 -2.014 1 98.75 11 PRO B N 1
ATOM 795 C CA . PRO B 1 11 ? 0.831 9.469 -2.273 1 98.75 11 PRO B CA 1
ATOM 796 C C . PRO B 1 11 ? 1.447 8.797 -1.052 1 98.75 11 PRO B C 1
ATOM 798 O O . PRO B 1 11 ? 2.123 9.453 -0.253 1 98.75 11 PRO B O 1
ATOM 801 N N . VAL B 1 12 ? 1.201 7.504 -0.917 1 98.88 12 VAL B N 1
ATOM 802 C CA . VAL B 1 12 ? 1.713 6.762 0.23 1 98.88 12 VAL B CA 1
ATOM 803 C C . VAL B 1 12 ? 2.244 5.402 -0.228 1 98.88 12 VAL B C 1
ATOM 805 O O . VAL B 1 12 ? 1.637 4.746 -1.078 1 98.88 12 VAL B O 1
ATOM 808 N N . THR B 1 13 ? 3.371 5 0.317 1 98.81 13 THR B N 1
ATOM 809 C CA . THR B 1 13 ? 3.844 3.623 0.2 1 98.81 13 THR B CA 1
ATOM 810 C C . THR B 1 13 ? 3.391 2.793 1.396 1 98.81 13 THR B C 1
ATOM 812 O O . THR B 1 13 ? 3.586 3.191 2.547 1 98.81 13 THR B O 1
ATOM 815 N N . LEU B 1 14 ? 2.844 1.652 1.102 1 98.56 14 LEU B N 1
ATOM 816 C CA . LEU B 1 14 ? 2.246 0.801 2.125 1 98.56 14 LEU B CA 1
ATOM 817 C C . LEU B 1 14 ? 2.797 -0.618 2.041 1 98.56 14 LEU B C 1
ATOM 819 O O . LEU B 1 14 ? 3.066 -1.121 0.947 1 98.56 14 LEU B O 1
ATOM 823 N N . ASP B 1 15 ? 2.879 -1.229 3.195 1 98.56 15 ASP B N 1
ATOM 824 C CA . ASP B 1 15 ? 2.928 -2.688 3.244 1 98.56 15 ASP B CA 1
ATOM 825 C C . ASP B 1 15 ? 1.571 -3.271 3.631 1 98.56 15 ASP B C 1
ATOM 827 O O . ASP B 1 15 ? 0.896 -2.75 4.52 1 98.56 15 ASP B O 1
ATOM 831 N N . VAL B 1 16 ? 1.14 -4.277 2.938 1 98.56 16 VAL B N 1
ATOM 832 C CA . VAL B 1 16 ? -0.015 -5.082 3.33 1 98.56 16 VAL B CA 1
ATOM 833 C C . VAL B 1 16 ? 0.431 -6.504 3.654 1 98.56 16 VAL B C 1
ATOM 835 O O . VAL B 1 16 ? 1.049 -7.172 2.822 1 98.56 16 VAL B O 1
ATOM 838 N N . ASP B 1 17 ? 0.065 -6.938 4.852 1 97.94 17 ASP B N 1
ATOM 839 C CA . ASP B 1 17 ? 0.558 -8.258 5.215 1 97.94 17 ASP B CA 1
ATOM 840 C C . ASP B 1 17 ? -0.412 -9.352 4.762 1 97.94 17 ASP B C 1
ATOM 842 O O . ASP B 1 17 ? -1.416 -9.062 4.109 1 97.94 17 ASP B O 1
ATOM 846 N N . LYS B 1 18 ? -0.097 -10.625 5.078 1 97.06 18 LYS B N 1
ATOM 847 C CA . LYS B 1 18 ? -0.85 -11.766 4.57 1 97.06 18 LYS B CA 1
ATOM 848 C C . LYS B 1 18 ? -2.291 -11.742 5.074 1 97.06 18 LYS B C 1
ATOM 850 O O . LYS B 1 18 ? -3.164 -12.398 4.504 1 97.06 18 LYS B O 1
ATOM 855 N N . GLU B 1 19 ? -2.455 -11.023 6.184 1 97.38 19 GLU B N 1
ATOM 856 C CA . GLU B 1 19 ? -3.783 -10.961 6.785 1 97.38 19 GLU B CA 1
ATOM 857 C C . GLU B 1 19 ? -4.535 -9.711 6.324 1 97.38 19 GLU B C 1
ATOM 859 O O . GLU B 1 19 ? -5.684 -9.492 6.723 1 97.38 19 GLU B O 1
ATOM 864 N N . GLY B 1 20 ? -3.928 -8.898 5.512 1 97.69 20 GLY B N 1
ATOM 865 C CA . GLY B 1 20 ? -4.602 -7.746 4.934 1 97.69 20 GLY B CA 1
ATOM 866 C C . GLY B 1 20 ? -4.406 -6.477 5.742 1 97.69 20 GLY B C 1
ATOM 867 O O . GLY B 1 20 ? -5.031 -5.453 5.461 1 97.69 20 GLY B O 1
ATOM 868 N N . ALA B 1 21 ? -3.562 -6.59 6.758 1 97.38 21 ALA B N 1
ATOM 869 C CA . ALA B 1 21 ? -3.293 -5.387 7.543 1 97.38 21 ALA B CA 1
ATOM 870 C C . ALA B 1 21 ? -2.453 -4.391 6.746 1 97.38 21 ALA B C 1
ATOM 872 O O . ALA B 1 21 ? -1.447 -4.766 6.137 1 97.38 21 ALA B O 1
ATOM 873 N N . ILE B 1 22 ? -2.883 -3.168 6.77 1 98.12 22 ILE B N 1
ATOM 874 C CA . ILE B 1 22 ? -2.211 -2.098 6.047 1 98.12 22 ILE B CA 1
ATOM 875 C C . ILE B 1 22 ? -1.248 -1.367 6.977 1 98.12 22 ILE B C 1
ATOM 877 O O . ILE B 1 22 ? -1.634 -0.94 8.07 1 98.12 22 ILE B O 1
ATOM 881 N N . LEU B 1 23 ? -0.033 -1.246 6.512 1 98.19 23 LEU B N 1
ATOM 882 C CA . LEU B 1 23 ? 1.012 -0.549 7.254 1 98.19 23 LEU B CA 1
ATOM 883 C C . LEU B 1 23 ? 1.651 0.54 6.398 1 98.19 23 LEU B C 1
ATOM 885 O O . LEU B 1 23 ? 2.555 0.263 5.605 1 98.19 23 LEU B O 1
ATOM 889 N N . PRO B 1 24 ? 1.198 1.763 6.617 1 98.75 24 PRO B N 1
ATOM 8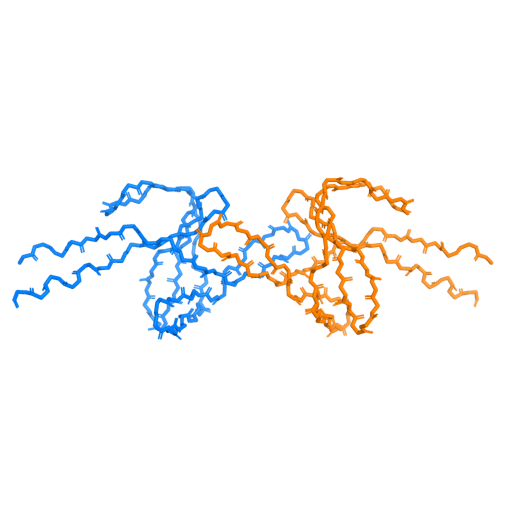90 C CA . PRO B 1 24 ? 1.854 2.852 5.891 1 98.75 24 PRO B CA 1
ATOM 891 C C . PRO B 1 24 ? 3.326 3.008 6.262 1 98.75 24 PRO B C 1
ATOM 893 O O . PRO B 1 24 ? 3.688 2.867 7.434 1 98.75 24 PRO B O 1
ATOM 896 N N . ARG B 1 25 ? 4.148 3.273 5.242 1 98.75 25 ARG B N 1
ATOM 897 C CA . ARG B 1 25 ? 5.59 3.338 5.477 1 98.75 25 ARG B CA 1
ATOM 898 C C . ARG B 1 25 ? 6.145 4.703 5.094 1 98.75 25 ARG B C 1
ATOM 900 O O . ARG B 1 25 ? 6.977 5.266 5.812 1 98.75 25 ARG B O 1
ATOM 907 N N . LEU B 1 26 ? 5.746 5.238 4.02 1 98.75 26 LEU B N 1
ATOM 908 C CA . LEU B 1 26 ? 6.242 6.512 3.512 1 98.75 26 LEU B CA 1
ATOM 909 C C . LEU B 1 26 ? 5.086 7.41 3.078 1 98.75 26 LEU B C 1
ATOM 911 O O . LEU B 1 26 ? 4.109 6.93 2.492 1 98.75 26 LEU B O 1
ATOM 915 N N . ILE B 1 27 ? 5.199 8.625 3.311 1 98.69 27 ILE B N 1
ATOM 916 C CA . ILE B 1 27 ? 4.348 9.656 2.725 1 98.69 27 ILE B CA 1
ATOM 917 C C . ILE B 1 27 ? 5.164 10.5 1.743 1 98.69 27 ILE B C 1
ATOM 919 O O . ILE B 1 27 ? 6.23 11.008 2.09 1 98.69 27 ILE B O 1
ATOM 923 N N . TRP B 1 28 ? 4.699 10.562 0.576 1 97.94 28 TRP B N 1
ATOM 924 C CA . TRP B 1 28 ? 5.348 11.383 -0.446 1 97.94 28 TRP B CA 1
ATOM 925 C C . TRP B 1 28 ? 4.695 12.758 -0.54 1 97.94 28 TRP B C 1
ATOM 927 O O . TRP B 1 28 ? 3.484 12.867 -0.741 1 97.94 28 TRP B O 1
ATOM 937 N N . TRP B 1 29 ? 5.535 13.742 -0.36 1 92.94 29 TRP B N 1
ATOM 938 C CA . TRP B 1 29 ? 5.051 15.117 -0.294 1 92.94 29 TRP B CA 1
ATOM 939 C C . TRP B 1 29 ? 5.469 15.906 -1.533 1 92.94 29 TRP B C 1
ATOM 941 O O . TRP B 1 29 ? 6.121 15.359 -2.428 1 92.94 29 TRP B O 1
ATOM 951 N N . ASP B 1 30 ? 4.965 17.078 -1.478 1 87.06 30 ASP B N 1
ATOM 952 C CA . ASP B 1 30 ? 5.324 17.969 -2.574 1 87.06 30 ASP B CA 1
ATOM 953 C C . ASP B 1 30 ? 6.816 18.297 -2.553 1 87.06 30 ASP B C 1
ATOM 955 O O . ASP B 1 30 ? 7.5 18.031 -1.562 1 87.06 30 ASP B O 1
ATOM 959 N N . ASN B 1 31 ? 7.305 18.609 -3.65 1 89.38 31 ASN B N 1
ATOM 960 C CA . ASN B 1 31 ? 8.672 19.078 -3.828 1 89.38 31 ASN B CA 1
ATOM 961 C C . ASN B 1 31 ? 9.68 17.953 -3.592 1 89.38 31 ASN B C 1
ATOM 963 O O . ASN B 1 31 ? 10.812 18.203 -3.162 1 89.38 31 ASN B O 1
ATOM 967 N N . GLY B 1 32 ? 9.195 16.75 -3.523 1 89.75 32 GLY B N 1
ATOM 968 C CA . GLY B 1 32 ? 10.102 15.609 -3.479 1 89.75 32 GLY B CA 1
ATOM 969 C C . GLY B 1 32 ? 10.461 15.188 -2.064 1 89.75 32 GLY B C 1
ATOM 970 O O . GLY B 1 32 ? 11.32 14.328 -1.867 1 89.75 32 GLY B O 1
ATOM 971 N N . VAL B 1 33 ? 9.844 15.875 -1.13 1 94.5 33 VAL B N 1
ATOM 972 C CA . VAL B 1 33 ? 10.094 15.5 0.258 1 94.5 33 VAL B CA 1
ATOM 973 C C . VAL B 1 33 ? 9.414 14.172 0.564 1 94.5 33 VAL B C 1
ATOM 975 O O . VAL B 1 33 ? 8.273 13.945 0.159 1 94.5 33 VAL B O 1
ATOM 978 N N . ILE B 1 34 ? 10.156 13.328 1.241 1 97.56 34 ILE B N 1
ATOM 979 C CA . ILE B 1 34 ? 9.617 12.039 1.663 1 97.56 34 ILE B CA 1
ATOM 980 C C . ILE B 1 34 ? 9.633 11.945 3.188 1 97.56 34 ILE B C 1
ATOM 982 O O . ILE B 1 34 ? 10.664 12.18 3.82 1 97.56 34 ILE B O 1
ATOM 986 N N . PHE B 1 35 ? 8.492 11.617 3.771 1 97.5 35 PHE B N 1
ATOM 987 C CA . PHE B 1 35 ? 8.398 11.375 5.207 1 97.5 35 PHE B CA 1
ATOM 988 C C . PHE B 1 35 ? 8.352 9.883 5.5 1 97.5 35 PHE B C 1
ATOM 990 O O . PHE B 1 35 ? 7.402 9.195 5.109 1 97.5 35 PHE B O 1
ATOM 997 N N . GLN B 1 36 ? 9.359 9.484 6.184 1 98.44 36 GLN B N 1
ATOM 998 C CA . GLN B 1 36 ? 9.383 8.094 6.629 1 98.44 36 GLN B CA 1
ATOM 999 C C . GLN B 1 36 ? 8.641 7.93 7.957 1 98.44 36 GLN B C 1
ATOM 1001 O O . GLN B 1 36 ? 8.922 8.648 8.914 1 98.44 36 GLN B O 1
ATOM 1006 N N . ILE B 1 37 ? 7.699 6.953 7.969 1 98.5 37 ILE B N 1
ATOM 1007 C CA . ILE B 1 37 ? 6.988 6.648 9.203 1 98.5 37 ILE B CA 1
ATOM 1008 C C . ILE B 1 37 ? 7.805 5.672 10.047 1 98.5 37 ILE B C 1
ATOM 1010 O O . ILE B 1 37 ? 8.031 4.527 9.633 1 98.5 37 ILE B O 1
ATOM 1014 N N . ASP B 1 38 ? 8.172 6.094 11.172 1 97.69 38 ASP B N 1
ATOM 1015 C CA . ASP B 1 38 ? 8.984 5.27 12.062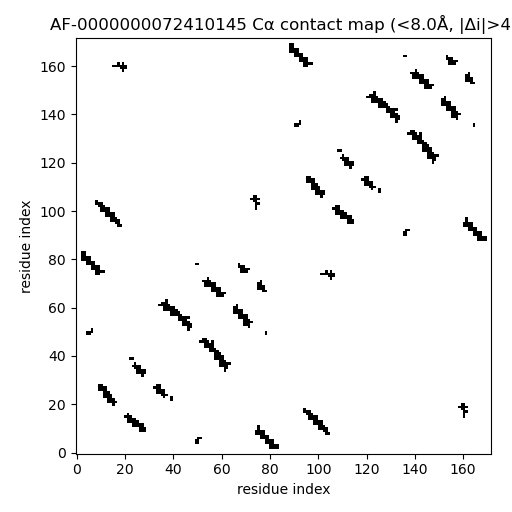 1 97.69 38 ASP B CA 1
ATOM 1016 C C . ASP B 1 38 ? 8.148 4.172 12.711 1 97.69 38 ASP B C 1
ATOM 1018 O O . ASP B 1 38 ? 8.609 3.037 12.859 1 97.69 38 ASP B O 1
ATOM 1022 N N . GLN B 1 39 ? 6.98 4.625 13.18 1 97.56 39 GLN B N 1
ATOM 1023 C CA . GLN B 1 39 ? 6.09 3.727 13.906 1 97.56 39 GLN B CA 1
ATOM 1024 C C . GLN B 1 39 ? 4.629 4.09 13.664 1 97.56 39 GLN B C 1
ATOM 1026 O O . GLN B 1 39 ? 4.289 5.27 13.531 1 97.56 39 GLN B O 1
ATOM 1031 N N . ILE B 1 40 ? 3.818 3.082 13.57 1 98.12 40 ILE B N 1
ATOM 1032 C CA . ILE B 1 40 ? 2.373 3.26 13.656 1 98.12 40 ILE B CA 1
ATOM 1033 C C . ILE B 1 40 ? 1.913 3.064 15.094 1 98.12 40 ILE B C 1
ATOM 1035 O O . ILE B 1 40 ? 2.025 1.966 15.648 1 98.12 40 ILE B O 1
ATOM 1039 N N . LEU B 1 41 ? 1.443 4.047 15.633 1 97.75 41 LEU B N 1
ATOM 1040 C CA . LEU B 1 41 ? 1.109 4.008 17.047 1 97.75 41 LEU B CA 1
ATOM 1041 C C . LEU B 1 41 ? -0.293 3.445 17.266 1 97.75 41 LEU B C 1
ATOM 1043 O O . LEU B 1 41 ? -0.509 2.627 18.156 1 97.75 41 LEU B O 1
ATOM 1047 N N . TYR B 1 42 ? -1.216 3.959 16.484 1 96.81 42 TYR B N 1
ATOM 1048 C CA . TYR B 1 42 ? -2.619 3.586 16.641 1 96.81 42 TYR B CA 1
ATOM 1049 C C . TYR B 1 42 ? -3.387 3.836 15.344 1 96.81 42 TYR B C 1
ATOM 1051 O O . TYR B 1 42 ? -2.965 4.641 14.508 1 96.81 42 TYR B O 1
ATOM 1059 N N . LYS B 1 43 ? -4.418 3.023 15.125 1 97.62 43 LYS B N 1
ATOM 1060 C CA . LYS B 1 43 ? -5.336 3.328 14.031 1 97.62 43 LYS B CA 1
ATOM 1061 C C . LYS B 1 43 ? -6.789 3.182 14.469 1 97.62 43 LYS B C 1
ATOM 1063 O O . LYS B 1 43 ? -7.113 2.297 15.266 1 97.62 43 LYS B O 1
ATOM 1068 N N . CYS B 1 44 ? -7.695 4.066 14.078 1 97.88 44 CYS B N 1
ATOM 1069 C CA . CYS B 1 44 ? -9.125 4.039 14.383 1 97.88 44 CYS B CA 1
ATOM 1070 C C . CYS B 1 44 ? -9.914 4.812 13.336 1 97.88 44 CYS B C 1
ATOM 1072 O O . CYS B 1 44 ? -9.352 5.582 12.562 1 97.88 44 CYS B O 1
ATOM 1074 N N . ARG B 1 45 ? -11.25 4.5 13.336 1 98.12 45 ARG B N 1
ATOM 1075 C CA . ARG B 1 45 ? -12.117 5.367 12.555 1 98.12 45 ARG B CA 1
ATOM 1076 C C . ARG B 1 45 ? -12.227 6.754 13.18 1 98.12 45 ARG B C 1
ATOM 1078 O O . ARG B 1 45 ? -12.438 6.879 14.391 1 98.12 45 ARG B O 1
ATOM 1085 N N . ALA B 1 46 ? -12.023 7.82 12.398 1 98.12 46 ALA B N 1
ATOM 1086 C CA . ALA B 1 46 ? -12.062 9.172 12.945 1 98.12 46 ALA B CA 1
ATOM 1087 C C . ALA B 1 46 ? -12.336 10.203 11.852 1 98.12 46 ALA B C 1
ATOM 1089 O O . ALA B 1 46 ? -12.055 9.961 10.68 1 98.12 46 ALA B O 1
ATOM 1090 N N . THR B 1 47 ? -12.891 11.305 12.305 1 97.94 47 THR B N 1
ATOM 1091 C CA . THR B 1 47 ? -12.984 12.484 11.453 1 97.94 47 THR B CA 1
ATOM 1092 C C . THR B 1 47 ? -11.852 13.461 11.758 1 97.94 47 THR B C 1
ATOM 1094 O O . THR B 1 47 ? -11.461 13.625 12.914 1 97.94 47 THR B O 1
ATOM 1097 N N . SER B 1 48 ? -11.352 14.055 10.688 1 97.25 48 SER B N 1
ATOM 1098 C CA . SER B 1 48 ? -10.328 15.078 10.891 1 97.25 48 SER B CA 1
ATOM 1099 C C . SER B 1 48 ? -10.875 16.266 11.68 1 97.25 48 SER B C 1
ATOM 1101 O O . SER B 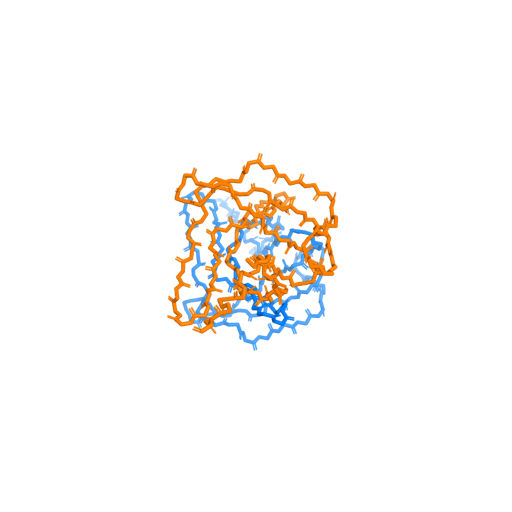1 48 ? -11.992 16.719 11.422 1 97.25 48 SER B O 1
ATOM 1103 N N . LYS B 1 49 ? -10.086 16.891 12.523 1 95.19 49 LYS B N 1
ATOM 1104 C CA . LYS B 1 49 ? -10.516 18.016 13.352 1 95.19 49 LYS B CA 1
ATOM 1105 C C . LYS B 1 49 ? -10.117 19.344 12.727 1 95.19 49 LYS B C 1
ATOM 1107 O O . LYS B 1 49 ? -10.609 20.391 13.125 1 95.19 49 LYS B O 1
ATOM 1112 N N . LYS B 1 50 ? -9.25 19.312 11.82 1 95.56 50 LYS B N 1
ATOM 1113 C CA . LYS B 1 50 ? -8.688 20.547 11.273 1 95.56 50 LYS B CA 1
ATOM 1114 C C . LYS B 1 50 ? -9.211 20.812 9.867 1 95.56 50 LYS B C 1
ATOM 1116 O O . LYS B 1 50 ? -9.258 21.969 9.43 1 95.56 50 LYS B O 1
ATOM 1121 N N . VAL B 1 51 ? -9.547 19.75 9.148 1 97.06 51 VAL B N 1
ATOM 1122 C CA . VAL B 1 51 ? -10.039 19.875 7.781 1 97.06 51 VAL B CA 1
ATOM 1123 C C . VAL B 1 51 ? -11.227 18.922 7.582 1 97.06 51 VAL B C 1
ATOM 1125 O O . VAL B 1 51 ? -11.523 18.109 8.445 1 97.06 51 VAL B O 1
ATOM 1128 N N . TRP B 1 52 ? -11.969 19.094 6.527 1 95.69 52 TRP B N 1
ATOM 1129 C CA . TRP B 1 52 ? -13.094 18.203 6.242 1 95.69 52 TRP B CA 1
ATOM 1130 C C . TRP B 1 52 ? -12.594 16.812 5.844 1 95.69 52 TRP B C 1
ATOM 1132 O O . TRP B 1 52 ? -11.539 16.688 5.227 1 95.69 52 TRP B O 1
ATOM 1142 N N . GLY B 1 53 ? -13.461 15.898 6.301 1 96.44 53 GLY B N 1
ATOM 1143 C CA . GLY B 1 53 ? -13.148 14.539 5.895 1 96.44 53 GLY B CA 1
ATOM 1144 C C . GLY B 1 53 ? -12.719 13.656 7.047 1 96.44 53 GLY B C 1
ATOM 1145 O O . GLY B 1 53 ? -12.648 14.109 8.188 1 96.44 53 GLY B O 1
ATOM 1146 N N . GLY B 1 54 ? -12.547 12.312 6.73 1 97.38 54 GLY B N 1
ATOM 1147 C CA . GLY B 1 54 ? -12.148 11.312 7.707 1 97.38 54 GLY B CA 1
ATOM 1148 C C . GLY B 1 54 ? -11.922 9.938 7.098 1 97.38 54 GLY B C 1
ATOM 1149 O O . GLY B 1 54 ? -11.602 9.828 5.914 1 97.38 54 GLY B O 1
ATOM 1150 N N . GLY B 1 55 ? -12.094 8.938 7.902 1 97.94 55 GLY B N 1
ATOM 1151 C CA . GLY B 1 55 ? -11.828 7.543 7.578 1 97.94 55 GLY B CA 1
ATOM 1152 C C . GLY B 1 55 ? -11.086 6.805 8.68 1 97.94 55 GLY B C 1
ATOM 1153 O O . GLY B 1 55 ? -11.414 6.945 9.859 1 97.94 55 GLY B O 1
ATOM 1154 N N . ILE B 1 56 ? -10.266 5.961 8.234 1 98.56 56 ILE B N 1
ATOM 1155 C CA . ILE B 1 56 ? -9.375 5.355 9.219 1 98.56 56 ILE B CA 1
ATOM 1156 C C . ILE B 1 56 ? -8.203 6.293 9.508 1 98.56 56 ILE B C 1
ATOM 1158 O O . ILE B 1 56 ? -7.484 6.691 8.586 1 98.56 56 ILE B O 1
ATOM 1162 N N . ARG B 1 57 ? -8.055 6.695 10.703 1 98.69 57 ARG B N 1
ATOM 1163 C CA . ARG B 1 57 ? -6.945 7.547 11.117 1 98.69 57 ARG B CA 1
ATOM 1164 C C . ARG B 1 57 ? -5.801 6.719 11.68 1 98.69 57 ARG B C 1
ATOM 1166 O O . ARG B 1 57 ? -5.988 5.953 12.633 1 98.69 57 ARG B O 1
ATOM 1173 N N . TYR B 1 58 ? -4.688 6.887 11.07 1 98.69 58 TYR B N 1
ATOM 1174 C CA . TYR B 1 58 ? -3.449 6.34 11.609 1 98.69 58 TYR B CA 1
ATOM 1175 C C . TYR B 1 58 ? -2.684 7.398 12.398 1 98.69 58 TYR B C 1
ATOM 1177 O O . TYR B 1 58 ? -2.346 8.453 11.859 1 98.69 58 TYR B O 1
ATOM 1185 N N . THR B 1 59 ? -2.479 7.156 13.633 1 98.44 59 THR B N 1
ATOM 1186 C CA . THR B 1 59 ? -1.501 7.941 14.383 1 98.44 59 THR B CA 1
ATOM 1187 C C . THR B 1 59 ? -0.095 7.379 14.188 1 98.44 59 THR B C 1
ATOM 1189 O O . THR B 1 59 ? 0.174 6.227 14.531 1 98.44 59 THR B O 1
ATOM 1192 N N . VAL B 1 60 ? 0.68 8.211 13.633 1 98.56 60 VAL B N 1
ATOM 1193 C CA . VAL B 1 60 ? 2.006 7.727 13.273 1 98.56 60 VAL B CA 1
ATOM 1194 C C . VAL B 1 60 ? 3.074 8.586 13.945 1 98.56 60 VAL B C 1
ATOM 1196 O O . VAL B 1 60 ? 2.811 9.727 14.336 1 98.56 60 VAL B O 1
ATOM 1199 N N . GLN B 1 61 ? 4.262 7.988 14.078 1 98.5 61 GLN B N 1
ATOM 1200 C CA . GLN B 1 61 ? 5.438 8.734 14.531 1 98.5 61 GLN B CA 1
ATOM 1201 C C . GLN B 1 61 ? 6.387 9.008 13.367 1 98.5 61 GLN B C 1
ATOM 1203 O O . GLN B 1 61 ? 6.797 8.086 12.664 1 98.5 61 GLN B O 1
ATOM 1208 N N . ILE B 1 62 ? 6.688 10.227 13.188 1 97.25 62 ILE B N 1
ATOM 1209 C CA . ILE B 1 62 ? 7.641 10.68 12.18 1 97.25 62 ILE B CA 1
ATOM 1210 C C . ILE B 1 62 ? 8.703 11.555 12.836 1 97.25 62 ILE B C 1
ATOM 1212 O O . ILE B 1 62 ? 8.391 12.609 13.406 1 97.25 62 ILE B O 1
ATOM 1216 N N . ARG B 1 63 ? 9.922 11.102 12.75 1 95.38 63 ARG B N 1
ATOM 1217 C CA . ARG B 1 63 ? 11.008 11.836 13.391 1 95.38 63 ARG B CA 1
ATOM 1218 C C . ARG B 1 63 ? 10.688 12.141 14.844 1 95.38 63 ARG B C 1
ATOM 1220 O O . ARG B 1 63 ? 10.844 13.281 15.297 1 95.38 63 ARG B O 1
ATOM 1227 N N . GLY B 1 64 ? 10.148 11.195 15.5 1 94.5 64 GLY B N 1
ATOM 1228 C CA . GLY B 1 64 ? 9.914 11.289 16.938 1 94.5 64 GLY B CA 1
ATOM 1229 C C . GLY B 1 64 ? 8.656 12.055 17.297 1 94.5 64 GLY B C 1
ATOM 1230 O O . GLY B 1 64 ? 8.32 12.188 18.469 1 94.5 64 GLY B O 1
ATOM 1231 N N . LYS B 1 65 ? 7.953 12.516 16.297 1 96.69 65 LYS B N 1
ATOM 1232 C CA . LYS B 1 65 ? 6.754 13.312 16.547 1 96.69 65 LYS B CA 1
ATOM 1233 C C . LYS B 1 65 ? 5.508 12.609 16.016 1 96.69 65 LYS B C 1
ATOM 1235 O O . LYS B 1 65 ? 5.547 11.992 14.945 1 96.69 65 LYS B O 1
ATOM 1240 N N . GLU B 1 66 ? 4.398 12.727 16.734 1 96.62 66 GLU B N 1
ATOM 1241 C CA . GLU B 1 66 ? 3.129 12.141 16.312 1 96.62 66 GLU B CA 1
ATOM 1242 C C . GLU B 1 66 ? 2.486 12.969 15.203 1 96.62 66 GLU B C 1
ATOM 1244 O O . GLU B 1 66 ? 2.523 14.203 15.234 1 96.62 66 GLU B O 1
ATOM 1249 N N . SER B 1 67 ? 1.954 12.328 14.273 1 96.38 67 SER B N 1
ATOM 1250 C CA . SER B 1 67 ? 1.181 12.914 13.18 1 96.38 67 SER B CA 1
ATOM 1251 C C . SER B 1 67 ? 0.006 12.023 12.789 1 96.38 67 SER B C 1
ATOM 1253 O O . SER B 1 67 ? -0.037 10.852 13.164 1 96.38 67 SER B O 1
ATOM 1255 N N . PHE B 1 68 ? -0.918 12.633 12.008 1 98.06 68 PHE B N 1
ATOM 1256 C CA . PHE B 1 68 ? -2.088 11.867 11.594 1 98.06 68 PHE B CA 1
ATOM 1257 C C . PHE B 1 68 ? -2.082 11.656 10.078 1 98.06 68 PHE B C 1
ATOM 1259 O O . PHE B 1 68 ? -1.834 12.594 9.32 1 98.06 68 PHE B O 1
ATOM 1266 N N . LEU B 1 69 ? -2.283 10.477 9.742 1 98.62 69 LEU B N 1
ATOM 1267 C CA . LEU B 1 69 ? -2.51 10.078 8.359 1 98.62 69 LEU B CA 1
ATOM 1268 C C . LEU B 1 69 ? -3.885 9.438 8.195 1 98.62 69 LEU B C 1
ATOM 1270 O O . LEU B 1 69 ? -4.227 8.492 8.914 1 98.62 69 LEU B O 1
ATOM 1274 N N . PHE B 1 70 ? -4.66 9.898 7.285 1 98.81 70 PHE B N 1
ATOM 1275 C CA . PHE B 1 70 ? -6.027 9.422 7.117 1 98.81 70 PHE B CA 1
ATOM 1276 C C . PHE B 1 70 ? -6.16 8.594 5.844 1 98.81 70 PHE B C 1
ATOM 1278 O O . PHE B 1 70 ? -5.676 9 4.785 1 98.81 70 PHE B O 1
ATOM 1285 N N . HIS B 1 71 ? -6.727 7.461 5.977 1 98.75 71 HIS B N 1
ATOM 1286 C CA . HIS B 1 71 ? -7.156 6.648 4.848 1 98.75 71 HIS B CA 1
ATOM 1287 C C . HIS B 1 71 ? -8.633 6.863 4.547 1 98.75 71 HIS B C 1
ATOM 1289 O O . HIS B 1 71 ? -9.5 6.395 5.293 1 98.75 71 HIS B O 1
ATOM 1295 N N . GLU B 1 72 ? -8.898 7.543 3.465 1 98.38 72 GLU B N 1
ATOM 1296 C CA . GLU B 1 72 ? -10.258 7.887 3.064 1 98.38 72 GLU B CA 1
ATOM 1297 C C . GLU B 1 72 ? -10.625 7.23 1.736 1 98.38 72 GLU B C 1
ATOM 1299 O O . GLU B 1 72 ? -10.281 7.742 0.669 1 98.38 72 GLU B O 1
ATOM 1304 N N . GLY B 1 73 ? -11.422 6.184 1.801 1 96.06 73 GLY B N 1
ATOM 1305 C CA . GLY B 1 73 ? -11.625 5.418 0.583 1 96.06 73 GLY B CA 1
ATOM 1306 C C . GLY B 1 73 ? -10.344 4.844 0.011 1 96.06 73 GLY B C 1
ATOM 1307 O O . GLY B 1 73 ? -9.656 4.066 0.675 1 96.06 73 GLY B O 1
ATOM 1308 N N . ASP B 1 74 ? -10.086 5.242 -1.222 1 96.31 74 ASP B N 1
ATOM 1309 C CA . ASP B 1 74 ? -8.875 4.738 -1.869 1 96.31 74 ASP B CA 1
ATOM 1310 C C . ASP B 1 74 ? -7.723 5.727 -1.716 1 96.31 74 ASP B C 1
ATOM 1312 O O . ASP B 1 74 ? -6.598 5.441 -2.139 1 96.31 74 ASP B O 1
ATOM 1316 N N . LYS B 1 75 ? -8.055 6.82 -1.09 1 98.56 75 LYS B N 1
ATOM 1317 C CA . LYS B 1 75 ? -7.066 7.891 -1.025 1 98.56 75 LYS B CA 1
ATOM 1318 C C . LYS B 1 75 ? -6.543 8.07 0.397 1 98.56 75 LYS B C 1
ATOM 1320 O O . LYS B 1 75 ? -7.094 7.508 1.344 1 98.56 75 LYS B O 1
ATOM 1325 N N . TRP B 1 76 ? -5.461 8.852 0.489 1 98.62 76 TRP B N 1
ATOM 1326 C CA . TRP B 1 76 ? -4.836 9.203 1.761 1 98.62 76 TRP B CA 1
ATOM 1327 C C . TRP B 1 76 ? -4.605 10.711 1.856 1 98.62 76 TRP B C 1
ATOM 1329 O O . TRP B 1 76 ? -4.215 11.352 0.876 1 98.62 76 TRP B O 1
ATOM 1339 N N . PHE B 1 77 ? -4.828 11.266 3.027 1 98.56 77 PHE B N 1
ATOM 1340 C CA . PHE B 1 77 ? -4.555 12.695 3.141 1 98.56 77 PHE B CA 1
ATOM 1341 C C . PHE B 1 77 ? -3.986 13.031 4.516 1 98.56 77 PHE B C 1
ATOM 1343 O O . PHE B 1 77 ? -4.109 12.234 5.453 1 98.56 77 PHE B O 1
ATOM 1350 N N . VAL B 1 78 ? -3.355 14.195 4.598 1 97.94 78 VAL B N 1
ATOM 1351 C CA . VAL B 1 78 ? -2.859 14.781 5.836 1 97.94 78 VAL B CA 1
ATOM 1352 C C . VAL B 1 78 ? -3.447 16.172 6.016 1 97.94 78 VAL B C 1
ATOM 1354 O O . VAL B 1 78 ? -4.004 16.75 5.078 1 97.94 78 VAL B O 1
ATOM 1357 N N . GLU B 1 79 ? -3.324 16.609 7.254 1 96.81 79 GLU B N 1
ATOM 1358 C CA . GLU B 1 79 ? -3.631 18 7.57 1 96.81 79 GLU B CA 1
ATOM 1359 C C . GLU B 1 79 ? -2.404 18.891 7.387 1 96.81 79 GLU B C 1
ATOM 1361 O O . GLU B 1 79 ? -1.575 19 8.289 1 96.81 79 GLU B O 1
ATOM 1366 N N . ALA B 1 80 ? -2.348 19.531 6.258 1 94.81 80 ALA B N 1
ATOM 1367 C CA . ALA B 1 80 ? -1.167 20.328 5.922 1 94.81 80 ALA B CA 1
ATOM 1368 C C . ALA B 1 80 ? -1.319 21.766 6.402 1 94.81 80 ALA B C 1
ATOM 1370 O O . ALA B 1 80 ? -2.355 22.406 6.18 1 94.81 80 ALA B O 1
ATOM 1371 N N . LYS B 1 81 ? -0.25 22.25 7 1 91.31 81 LYS B N 1
ATOM 1372 C CA . LYS B 1 81 ? -0.272 23.64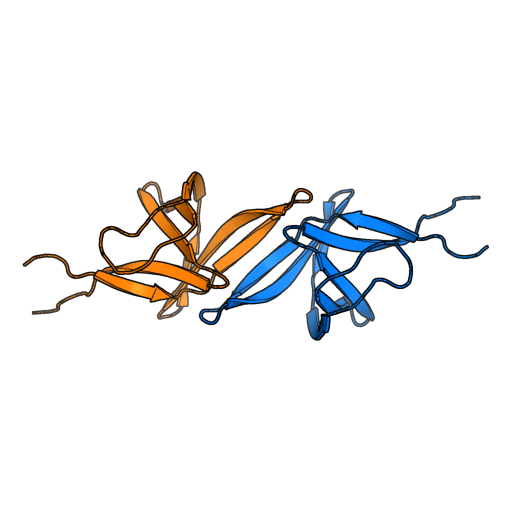1 7.422 1 91.31 81 LYS B CA 1
ATOM 1373 C C . LYS B 1 81 ? -0.144 24.578 6.223 1 91.31 81 LYS B C 1
ATOM 1375 O O . LYS B 1 81 ? 0.655 24.328 5.316 1 91.31 81 LYS B O 1
ATOM 1380 N N . GLU B 1 82 ? -1.035 25.609 6.129 1 88.38 82 GLU B N 1
ATOM 1381 C CA . GLU B 1 82 ? -0.958 26.625 5.082 1 88.38 82 GLU B CA 1
ATOM 1382 C C . GLU B 1 82 ? 0.007 27.75 5.469 1 88.38 82 GLU B C 1
ATOM 1384 O O . GLU B 1 82 ? 0.022 28.188 6.617 1 88.38 82 GLU B O 1
ATOM 1389 N N . ASP B 1 83 ? 1.286 27.672 5.137 1 72.62 83 ASP B N 1
ATOM 1390 C CA . ASP B 1 83 ? 2.211 28.766 5.43 1 72.62 83 ASP B CA 1
ATOM 1391 C C . ASP B 1 83 ? 1.617 30.109 5.023 1 72.62 83 ASP B C 1
ATOM 1393 O O . ASP B 1 83 ? 1.253 30.312 3.861 1 72.62 83 ASP B O 1
ATOM 1397 N N . ASN B 1 84 ? 0.768 30.766 5.84 1 60.19 84 ASN B N 1
ATOM 1398 C CA . ASN B 1 84 ? 0.363 32.125 5.512 1 60.19 84 ASN B CA 1
ATOM 1399 C C . ASN B 1 84 ? 1.552 33.094 5.523 1 60.19 84 ASN B C 1
ATOM 1401 O O . ASN B 1 84 ? 2.283 33.156 6.512 1 60.19 84 ASN B O 1
ATOM 1405 N N . CYS B 1 85 ? 2.512 33 4.633 1 54.97 85 CYS B N 1
ATOM 1406 C CA . CYS B 1 85 ? 3.443 34.125 4.609 1 54.97 85 CYS B CA 1
ATOM 1407 C C . CYS B 1 85 ? 2.697 35.438 4.641 1 54.97 85 CYS B C 1
ATOM 1409 O O . CYS B 1 85 ? 1.862 35.719 3.773 1 54.97 85 CYS B O 1
ATOM 1411 N N . SER B 1 86 ? 2.479 36.031 5.801 1 43.19 86 SER B N 1
ATOM 1412 C CA . SER B 1 86 ? 2.279 37.469 5.781 1 43.19 86 SER B CA 1
ATOM 1413 C C . SER B 1 86 ? 3.441 38.188 5.09 1 43.19 86 SER B C 1
ATOM 1415 O O . SER B 1 86 ? 4.59 37.75 5.207 1 43.19 86 SER B O 1
#

Sequence (172 aa):
MATQYRKAYVPVTLDVDKEGAILPRLIWWDNGVIFQIDQILYKCRATSKKVWGGGIRYTVQIRGKESFLFHEGDKWFVEAKEDNCSMATQYRKAYVPVTLDVDKEGAILPRLIWWDNGVIFQIDQILYKCRATSKKVWGGGIRYTVQIRGKESFLFHEGDKWFVEAKEDNCS

Foldseek 3Di:
DPFAWDKFWWDWDWDQDPVGDIGTAWTADPPGDIWGFPDFDDWDWDADPRYGDTAIWTFTDTPNDTAIWGDHPPIIIGTGTDPPPD/DPFAWDKFWWDWDWDQDPVGDIGTAWTADPPGDIWGFPDFDDWDWDADPRYGDTAIWTFTDTPNDTAIWGDHPPIIIGTGTDPPPD

Nearest PDB structures (foldseek):
  6nn3-assembly1_H  TM=3.524E-01  e=3.184E+00  Homo sapiens
  6nn3-assembly1_H  TM=3.527E-01  e=3.184E+00  Homo sapiens

Secondary structure (DSSP, 8-state):
----EEEEE--EEEEE-TT--EEEEEEE-GGG-EEE--EEEEE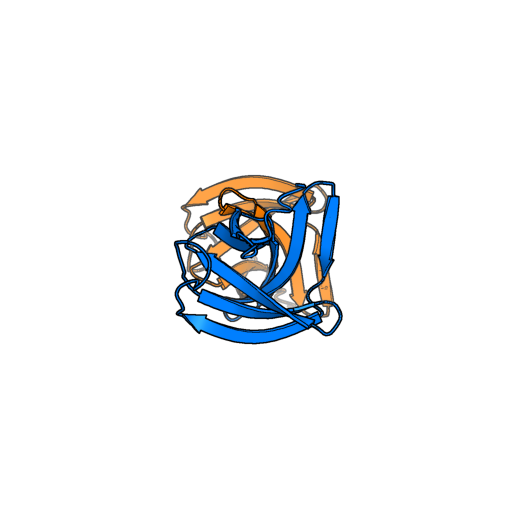EEEE-SSSS-EEEEEEEEETTEEEEEEEETTEEEEEEE-----/----EEEEE--EEEEE-TT--EEEEEEE-GGG-EEEP-EEEEEEEEE-SSSS-EEEEEEEEETTEEEEEEEETTEEEEEEE-----

pLDDT: mean 94.38, std 9.78, range [43.03, 98.88]

Organism: NCBI:txid2714355

Radius of gyration: 18.89 Å; Cα contacts (8 Å, |Δi|>4): 417; chains: 2; bounding box: 26×74×35 Å

Solvent-accessible surface area (backbone atoms only — not comparable to full-atom values): 9511 Å² total; per-residue (Å²): 127,80,83,45,53,38,72,38,64,28,28,34,33,29,38,27,36,57,85,26,51,76,42,74,39,35,40,45,46,76,96,73,43,72,46,59,46,76,42,80,74,46,74,43,80,42,67,51,88,73,37,87,57,46,35,41,31,31,35,28,28,42,90,89,36,80,47,63,42,30,40,37,89,64,26,32,33,35,78,38,75,51,80,74,77,125,129,82,83,45,52,39,73,36,64,28,28,33,34,31,38,26,36,58,85,26,51,78,42,75,41,35,40,45,47,76,95,75,42,71,47,57,47,77,41,78,75,46,73,44,82,42,68,51,89,73,36,89,59,44,35,41,32,33,36,28,26,41,90,90,36,80,46,63,42,30,42,38,88,64,26,30,36,34,81,37,74,50,81,73,78,125